Protein AF-A0A6L5HBF9-F1 (afdb_monomer)

Secondary structure (DSSP, 8-state):
----TTS-HHHHHHHHHHHHHHHHHHHHHHHT-S---HHHHHHHHHHHHHHHHHHHHHHHHHH---

Radius of gyration: 14.43 Å; Cα contacts (8 Å, |Δi|>4): 14; chains: 1; bounding box: 32×21×42 Å

Solvent-accessible surface area (backbone atoms only — not comparable to full-atom values): 3997 Å² total; per-residue (Å²): 132,8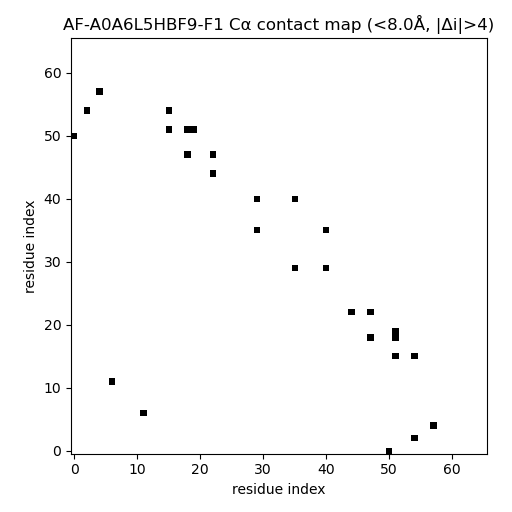8,76,63,87,83,56,56,70,67,61,51,48,52,52,48,52,52,50,53,50,52,50,51,54,51,50,53,59,48,75,73,40,97,78,66,61,62,66,61,52,52,52,52,51,51,52,52,51,49,60,48,50,54,49,52,51,53,48,50,68,70,66,54,82,130

Structure (mmCIF, N/CA/C/O backbone):
data_AF-A0A6L5HBF9-F1
#
_entry.id   AF-A0A6L5HBF9-F1
#
loop_
_atom_site.group_PDB
_atom_site.id
_atom_site.type_symbol
_atom_site.label_atom_id
_atom_site.label_alt_id
_atom_site.label_comp_id
_atom_site.label_asym_id
_atom_site.label_entity_id
_atom_site.label_seq_id
_atom_site.pdbx_PDB_ins_code
_atom_site.Cartn_x
_atom_site.Cartn_y
_atom_site.Cartn_z
_atom_site.occupancy
_atom_site.B_iso_or_equiv
_atom_site.auth_seq_id
_atom_site.auth_comp_id
_atom_site.auth_asym_id
_atom_site.auth_atom_id
_atom_site.pdbx_PDB_model_num
ATOM 1 N N . MET A 1 1 ? -7.049 5.313 -3.680 1.00 51.81 1 MET A N 1
ATOM 2 C CA . MET A 1 1 ? -8.093 4.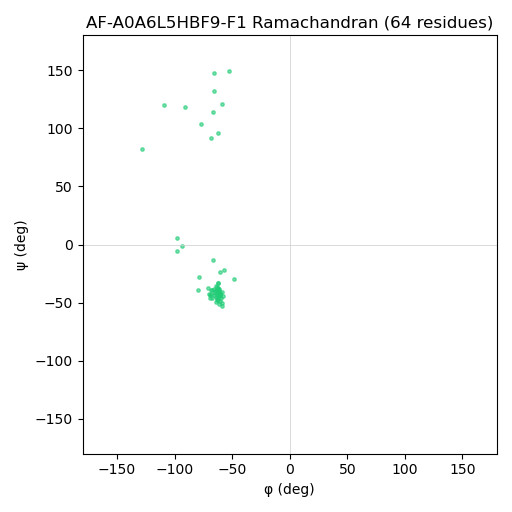377 -3.194 1.00 51.81 1 MET A CA 1
ATOM 3 C C . MET A 1 1 ? -8.756 5.008 -1.966 1.00 51.81 1 MET A C 1
ATOM 5 O O . MET A 1 1 ? -8.030 5.451 -1.090 1.00 51.81 1 MET A O 1
ATOM 9 N N . LEU A 1 2 ? -10.087 5.157 -1.898 1.00 58.75 2 LEU A N 1
ATOM 10 C CA . LEU A 1 2 ? -10.736 5.848 -0.766 1.00 58.75 2 LEU A CA 1
ATOM 11 C C . LEU A 1 2 ? -10.778 4.902 0.447 1.00 58.75 2 LEU A C 1
ATOM 13 O O . LEU A 1 2 ? -11.557 3.952 0.468 1.00 58.75 2 LEU A O 1
ATOM 17 N N . ILE A 1 3 ? -9.910 5.106 1.438 1.00 61.28 3 ILE A N 1
ATOM 18 C CA . ILE A 1 3 ? -9.967 4.333 2.684 1.00 61.28 3 ILE A CA 1
ATOM 19 C C . ILE A 1 3 ? -11.259 4.728 3.393 1.00 61.28 3 ILE A C 1
ATOM 21 O O . ILE A 1 3 ? -11.422 5.878 3.803 1.00 61.28 3 ILE A O 1
ATOM 25 N N . GLY A 1 4 ? -12.191 3.782 3.521 1.00 68.12 4 GLY A N 1
ATOM 26 C CA . GLY A 1 4 ? -13.420 3.983 4.275 1.00 68.12 4 GLY A CA 1
ATOM 27 C C . GLY A 1 4 ? -13.074 4.255 5.732 1.00 68.12 4 GLY A C 1
ATOM 28 O O . GLY A 1 4 ? -12.860 3.324 6.499 1.00 68.12 4 GLY A O 1
ATOM 29 N N . ARG A 1 5 ? -12.999 5.534 6.118 1.00 63.22 5 ARG A N 1
ATOM 30 C CA . ARG A 1 5 ? -12.560 5.966 7.456 1.00 63.22 5 ARG A CA 1
ATOM 31 C C . ARG A 1 5 ? -13.402 5.359 8.583 1.00 63.22 5 ARG A C 1
ATOM 33 O O . ARG A 1 5 ? -12.916 5.278 9.703 1.00 63.22 5 ARG A O 1
ATOM 40 N N . ASN A 1 6 ? -14.626 4.918 8.284 1.00 77.56 6 ASN A N 1
ATOM 41 C CA . ASN A 1 6 ? -15.569 4.278 9.207 1.00 77.56 6 ASN A CA 1
ATOM 42 C C . ASN A 1 6 ? -15.570 2.741 9.143 1.00 77.56 6 ASN A C 1
ATOM 44 O O . ASN A 1 6 ? -16.418 2.120 9.778 1.00 77.56 6 ASN A O 1
ATOM 48 N N . ALA A 1 7 ? -14.666 2.124 8.379 1.00 79.81 7 ALA A N 1
ATOM 49 C CA . ALA A 1 7 ? -14.551 0.673 8.346 1.00 79.81 7 ALA A CA 1
ATOM 50 C C . ALA A 1 7 ? -14.086 0.127 9.713 1.00 79.81 7 ALA A C 1
ATOM 52 O O . ALA A 1 7 ? -13.306 0.796 10.401 1.00 79.81 7 ALA A O 1
ATOM 53 N N . PRO A 1 8 ? -14.538 -1.081 10.097 1.00 84.88 8 PRO A N 1
ATOM 54 C CA . PRO A 1 8 ? -14.028 -1.796 11.264 1.00 84.88 8 PRO A CA 1
ATOM 55 C C . PRO A 1 8 ? -12.496 -1.929 11.253 1.00 84.88 8 PRO A C 1
ATOM 57 O O . PRO A 1 8 ? -11.869 -1.982 10.191 1.00 84.88 8 PRO A O 1
ATOM 60 N N . LEU A 1 9 ? -11.879 -1.964 12.437 1.00 81.50 9 LEU A N 1
ATOM 61 C CA . LEU A 1 9 ? -10.418 -1.924 12.580 1.00 81.50 9 LEU A CA 1
ATOM 62 C C . LEU A 1 9 ? -9.729 -3.153 11.964 1.00 81.50 9 LEU A C 1
ATOM 64 O O . LEU A 1 9 ? -8.664 -3.025 11.365 1.00 81.50 9 LEU A O 1
ATOM 68 N N . ASP A 1 10 ? -10.351 -4.323 12.062 1.00 80.94 10 ASP A N 1
ATOM 69 C CA . ASP A 1 10 ? -9.921 -5.573 11.429 1.00 80.94 10 ASP A CA 1
ATOM 70 C C . ASP A 1 10 ? -9.945 -5.476 9.895 1.00 80.94 10 ASP A C 1
ATOM 72 O O . ASP A 1 10 ? -8.999 -5.900 9.232 1.00 80.94 10 ASP A O 1
ATOM 76 N N . VAL A 1 11 ? -10.959 -4.815 9.327 1.00 83.88 11 VAL A N 1
ATOM 77 C CA . VAL A 1 11 ? -11.054 -4.542 7.883 1.00 83.88 11 VAL A CA 1
ATOM 78 C C . VAL A 1 11 ? -9.973 -3.556 7.435 1.00 83.88 11 VAL A C 1
ATOM 80 O O . VAL A 1 11 ? -9.376 -3.720 6.367 1.00 83.88 11 VAL A O 1
ATOM 83 N N . LEU A 1 12 ? -9.683 -2.534 8.245 1.00 81.62 12 LEU A N 1
ATOM 84 C CA . LEU A 1 12 ? -8.588 -1.598 7.979 1.00 81.62 12 LEU A CA 1
ATOM 85 C C . LEU A 1 12 ? -7.224 -2.297 8.038 1.00 81.62 12 LEU A C 1
ATOM 87 O O . LEU A 1 12 ? -6.391 -2.062 7.160 1.00 81.62 12 LEU A O 1
ATOM 91 N N . HIS A 1 13 ? -7.015 -3.182 9.015 1.00 82.81 13 HIS A N 1
ATOM 92 C CA . HIS A 1 13 ? -5.790 -3.968 9.154 1.00 82.81 13 HIS A CA 1
ATOM 93 C C . HIS A 1 13 ? -5.611 -4.925 7.971 1.00 82.81 13 HIS A C 1
ATOM 95 O O . HIS A 1 13 ? -4.555 -4.928 7.340 1.00 82.81 13 HIS A O 1
ATOM 101 N N . ALA A 1 14 ? -6.644 -5.690 7.610 1.00 83.81 14 ALA A N 1
ATOM 102 C CA . ALA A 1 14 ? -6.594 -6.603 6.471 1.00 83.81 14 ALA A CA 1
ATOM 103 C C . ALA A 1 14 ? -6.277 -5.861 5.160 1.00 83.81 14 ALA A C 1
ATOM 105 O O . ALA A 1 14 ? -5.438 -6.309 4.379 1.00 83.81 14 ALA A O 1
ATOM 106 N N . ASN A 1 15 ? -6.868 -4.679 4.953 1.00 83.69 15 ASN A N 1
ATOM 107 C CA . ASN A 1 15 ? -6.536 -3.818 3.817 1.00 83.69 15 ASN A CA 1
ATOM 108 C C . ASN A 1 15 ? -5.087 -3.313 3.853 1.00 83.69 15 ASN A C 1
ATOM 110 O O . ASN A 1 15 ? -4.451 -3.238 2.801 1.00 83.69 15 ASN A O 1
ATOM 114 N N . ALA A 1 16 ? -4.562 -2.969 5.033 1.00 82.19 16 ALA A N 1
ATOM 115 C CA . ALA A 1 16 ? -3.158 -2.596 5.200 1.00 82.19 16 ALA A CA 1
ATOM 116 C C . ALA A 1 16 ? -2.241 -3.738 4.755 1.00 82.19 16 ALA A C 1
ATOM 118 O O . ALA A 1 16 ? -1.385 -3.549 3.891 1.00 82.19 16 ALA A O 1
ATOM 119 N N . ALA A 1 17 ? -2.476 -4.931 5.304 1.00 85.31 17 ALA A N 1
ATOM 120 C CA . ALA A 1 17 ? -1.687 -6.124 5.034 1.00 85.31 17 ALA A CA 1
ATOM 121 C C . ALA A 1 17 ? -1.728 -6.505 3.548 1.00 85.31 17 ALA A C 1
ATOM 123 O O . ALA A 1 17 ? -0.684 -6.767 2.954 1.00 85.31 17 ALA A O 1
ATOM 124 N N . ALA A 1 18 ? -2.908 -6.454 2.922 1.00 85.50 18 ALA A N 1
ATOM 125 C CA . ALA A 1 18 ? -3.067 -6.739 1.500 1.00 85.50 18 ALA A CA 1
ATOM 126 C C . ALA A 1 18 ? -2.281 -5.759 0.612 1.00 85.50 18 ALA A C 1
ATOM 128 O O . ALA A 1 18 ? -1.642 -6.181 -0.351 1.00 85.50 18 ALA A O 1
ATOM 129 N N . ARG A 1 19 ? -2.284 -4.458 0.937 1.00 82.62 19 ARG A N 1
ATOM 130 C CA . ARG A 1 19 ? -1.514 -3.458 0.175 1.00 82.62 19 ARG A CA 1
ATOM 131 C C . ARG A 1 19 ? -0.015 -3.633 0.352 1.00 82.62 19 ARG A C 1
ATOM 133 O O . ARG A 1 19 ? 0.708 -3.553 -0.635 1.00 82.62 19 ARG A O 1
ATOM 140 N N . VAL A 1 20 ? 0.443 -3.892 1.577 1.00 84.69 20 VAL A N 1
ATOM 141 C CA . VAL A 1 20 ? 1.861 -4.167 1.846 1.00 84.69 20 VAL A CA 1
ATOM 142 C C . VAL A 1 20 ? 2.312 -5.400 1.066 1.00 84.69 20 VAL A C 1
ATOM 144 O O . VAL A 1 20 ? 3.315 -5.331 0.365 1.00 84.69 20 VAL A O 1
ATOM 147 N N . LEU A 1 21 ? 1.532 -6.483 1.090 1.00 87.19 21 LEU A N 1
ATOM 148 C CA . LEU A 1 21 ? 1.839 -7.695 0.332 1.00 87.19 21 LEU A CA 1
ATOM 149 C C . LEU A 1 21 ? 1.901 -7.431 -1.180 1.00 87.19 21 LEU A C 1
ATOM 151 O O . LEU A 1 21 ? 2.835 -7.878 -1.841 1.00 87.19 21 LEU A O 1
ATOM 155 N N . ALA A 1 22 ? 0.946 -6.671 -1.721 1.00 84.00 22 ALA A N 1
ATOM 156 C CA . ALA A 1 22 ? 0.929 -6.319 -3.138 1.00 84.00 22 ALA A CA 1
ATOM 157 C C . ALA A 1 22 ? 2.161 -5.492 -3.547 1.00 84.00 22 ALA A C 1
ATOM 159 O O . ALA A 1 22 ? 2.737 -5.738 -4.606 1.00 84.00 22 ALA A O 1
ATOM 160 N N . VAL A 1 23 ? 2.599 -4.549 -2.702 1.00 83.06 23 VAL A N 1
ATOM 161 C CA . VAL A 1 23 ? 3.854 -3.802 -2.903 1.00 83.06 23 VAL A CA 1
ATOM 162 C C . VAL A 1 23 ? 5.043 -4.748 -2.925 1.00 83.06 23 VAL A C 1
ATOM 164 O O . VAL A 1 23 ? 5.862 -4.662 -3.836 1.00 83.06 23 VAL A O 1
ATOM 167 N N . THR A 1 24 ? 5.140 -5.650 -1.946 1.00 82.06 24 THR A N 1
ATOM 168 C CA . THR A 1 24 ? 6.253 -6.597 -1.834 1.00 82.06 24 THR A CA 1
ATOM 169 C C . THR A 1 24 ? 6.352 -7.478 -3.075 1.00 82.06 24 THR A C 1
ATOM 171 O O . THR A 1 24 ? 7.403 -7.516 -3.706 1.00 82.06 24 THR A O 1
ATOM 174 N N . GLN A 1 25 ? 5.246 -8.096 -3.495 1.00 83.56 25 GLN A N 1
ATOM 175 C CA . GLN A 1 25 ? 5.204 -8.959 -4.683 1.00 83.56 25 GLN A CA 1
ATOM 176 C C . GLN A 1 25 ? 5.559 -8.198 -5.965 1.00 83.56 25 GLN A C 1
ATOM 178 O O . GLN A 1 25 ? 6.254 -8.709 -6.847 1.00 83.56 25 GLN A O 1
ATOM 183 N N . LEU A 1 26 ? 5.100 -6.952 -6.073 1.00 81.50 26 LEU A N 1
ATOM 184 C CA . LEU A 1 26 ? 5.432 -6.074 -7.186 1.00 81.50 26 LEU A CA 1
ATOM 185 C C . LEU A 1 26 ? 6.930 -5.730 -7.195 1.00 81.50 26 LEU A C 1
ATOM 187 O O . LEU A 1 26 ? 7.564 -5.822 -8.244 1.00 81.50 26 LEU A O 1
ATOM 191 N N . MET A 1 27 ? 7.523 -5.417 -6.040 1.00 77.31 27 MET A N 1
ATOM 192 C CA . MET A 1 27 ? 8.965 -5.173 -5.919 1.00 77.31 27 MET A CA 1
ATOM 193 C C . MET A 1 27 ? 9.803 -6.429 -6.203 1.00 77.31 27 MET A C 1
ATOM 195 O O . MET A 1 27 ? 10.823 -6.318 -6.877 1.00 77.31 27 MET A O 1
ATOM 199 N N . GLU A 1 28 ? 9.371 -7.619 -5.783 1.00 81.00 28 GLU A N 1
ATOM 200 C CA . GLU A 1 28 ? 10.027 -8.901 -6.109 1.00 81.00 28 GLU A CA 1
ATOM 201 C C . GLU A 1 28 ? 9.969 -9.212 -7.615 1.00 81.00 28 GLU A C 1
ATOM 203 O O . GLU A 1 28 ? 10.961 -9.620 -8.230 1.00 81.00 28 GLU A O 1
ATOM 208 N N . THR A 1 29 ? 8.822 -8.945 -8.246 1.00 77.62 29 THR A N 1
ATOM 209 C CA . THR A 1 29 ? 8.643 -9.083 -9.703 1.00 77.62 29 THR A CA 1
ATOM 210 C C . THR A 1 29 ? 9.561 -8.133 -10.469 1.00 77.62 29 THR A C 1
ATOM 212 O O . THR A 1 29 ? 10.030 -8.448 -11.561 1.00 77.62 29 THR A O 1
ATOM 215 N N . PHE A 1 30 ? 9.826 -6.961 -9.904 1.00 71.31 30 PHE A N 1
ATOM 216 C CA . PHE A 1 30 ? 10.723 -5.974 -10.479 1.00 71.31 30 PHE A CA 1
ATOM 217 C C . PHE A 1 30 ? 12.197 -6.302 -10.224 1.00 71.31 30 PHE A C 1
ATOM 219 O O . PHE A 1 30 ? 12.995 -6.210 -11.150 1.00 71.31 30 PHE A O 1
ATOM 226 N N . SER A 1 31 ? 12.552 -6.793 -9.037 1.00 67.56 31 SER A N 1
ATOM 227 C CA . SER A 1 31 ? 13.909 -7.259 -8.721 1.00 67.56 31 SER A CA 1
ATOM 228 C C . SER A 1 31 ? 14.374 -8.425 -9.602 1.00 67.56 31 SER A C 1
ATOM 230 O O . SER A 1 31 ? 15.575 -8.641 -9.725 1.00 67.56 31 SER A O 1
ATOM 232 N N . SER A 1 32 ? 13.446 -9.192 -10.182 1.00 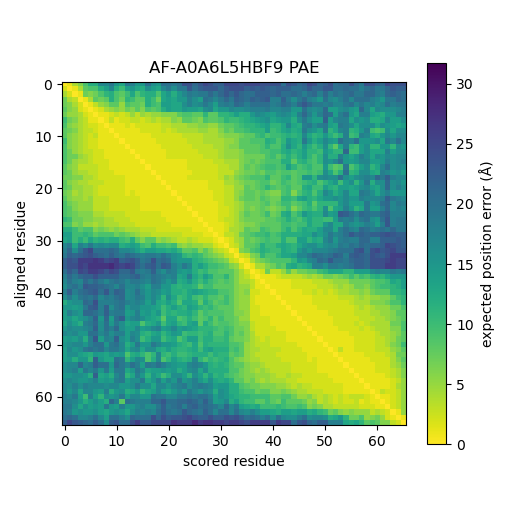67.94 32 SER A N 1
ATOM 233 C CA . SER A 1 32 ? 13.743 -10.331 -11.063 1.00 67.94 32 SER A CA 1
ATOM 234 C C . SER A 1 32 ? 13.762 -9.981 -12.558 1.00 67.94 32 SER A C 1
ATOM 236 O O . SER A 1 32 ? 14.028 -10.858 -13.380 1.00 67.94 32 SER A O 1
ATOM 238 N N . ARG A 1 33 ? 13.495 -8.722 -12.940 1.00 66.44 33 ARG A N 1
ATOM 239 C CA . ARG A 1 33 ? 13.488 -8.271 -14.342 1.00 66.44 33 ARG A CA 1
ATOM 240 C C . ARG A 1 33 ? 14.683 -7.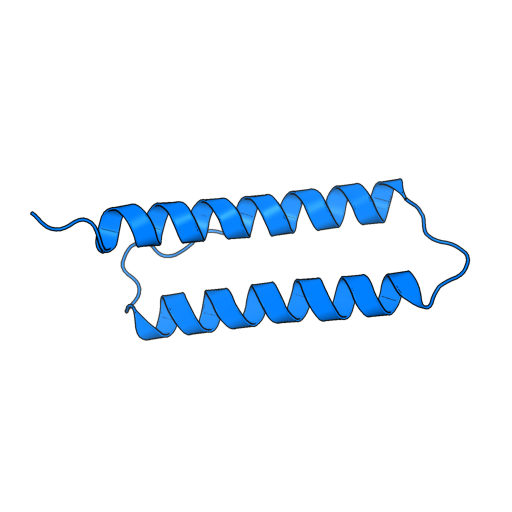358 -14.630 1.00 66.44 33 ARG A C 1
ATOM 242 O O . ARG A 1 33 ? 14.762 -6.263 -14.091 1.00 66.44 33 ARG A O 1
ATOM 249 N N . ASP A 1 34 ? 15.537 -7.767 -15.570 1.00 64.12 34 ASP A N 1
ATOM 250 C CA . ASP A 1 34 ? 16.716 -7.003 -16.031 1.00 64.12 34 ASP A CA 1
ATOM 251 C C . ASP A 1 34 ? 16.378 -5.693 -16.770 1.00 64.12 34 ASP A C 1
ATOM 253 O O . ASP A 1 34 ? 17.246 -4.850 -16.986 1.00 64.12 34 ASP A O 1
ATOM 257 N N . VAL A 1 35 ? 15.117 -5.493 -17.170 1.00 60.66 35 VAL A N 1
ATOM 258 C CA . VAL A 1 35 ? 14.680 -4.300 -17.909 1.00 60.66 35 VAL A CA 1
ATOM 259 C C . VAL A 1 35 ? 13.479 -3.689 -17.206 1.00 60.66 35 VAL A C 1
ATOM 261 O O . VAL A 1 35 ? 12.314 -3.947 -17.511 1.00 60.66 35 VAL A O 1
ATOM 264 N N . LEU A 1 36 ? 13.792 -2.907 -16.187 1.00 65.25 36 LEU A N 1
ATOM 265 C CA . LEU A 1 36 ? 12.842 -2.131 -15.418 1.00 65.25 36 LEU A CA 1
ATOM 266 C C . LEU A 1 36 ? 12.722 -0.744 -16.048 1.00 65.25 36 LEU A C 1
ATOM 268 O O . LEU A 1 36 ? 13.694 0.012 -16.060 1.00 65.25 36 LEU A O 1
ATOM 272 N N . ASP A 1 37 ? 11.528 -0.369 -16.515 1.00 74.00 37 ASP A N 1
ATOM 273 C CA . ASP A 1 37 ? 11.234 1.052 -16.684 1.00 74.00 37 ASP A CA 1
ATOM 274 C C . ASP A 1 37 ? 11.154 1.668 -15.280 1.00 74.00 37 ASP A C 1
ATOM 276 O O . ASP A 1 37 ? 10.117 1.645 -14.608 1.00 74.00 37 ASP A O 1
ATOM 280 N N . LEU A 1 38 ? 12.299 2.173 -14.815 1.00 72.31 38 LEU A N 1
ATOM 281 C CA . LEU A 1 38 ? 12.487 2.844 -13.528 1.00 72.31 38 LEU A CA 1
ATOM 282 C C . LEU A 1 38 ? 11.420 3.914 -13.281 1.00 72.31 38 LEU A C 1
ATOM 284 O O . LEU A 1 38 ? 11.036 4.142 -12.134 1.00 72.31 38 LEU A O 1
ATOM 288 N N . LYS A 1 39 ? 10.893 4.536 -14.342 1.00 75.56 39 LYS A N 1
ATOM 289 C CA . LYS A 1 39 ? 9.820 5.524 -14.243 1.00 75.56 39 LYS A CA 1
ATOM 290 C C . LYS A 1 39 ? 8.495 4.884 -13.838 1.00 75.56 39 LYS A C 1
ATOM 292 O O . LYS A 1 39 ? 7.792 5.426 -12.986 1.00 75.56 39 LYS A O 1
ATOM 297 N N . GLN A 1 40 ? 8.161 3.730 -14.409 1.00 75.06 40 GLN A N 1
ATOM 298 C CA . GLN A 1 40 ? 6.940 2.995 -14.082 1.00 75.06 40 GLN A CA 1
ATOM 299 C C . GLN A 1 40 ? 7.020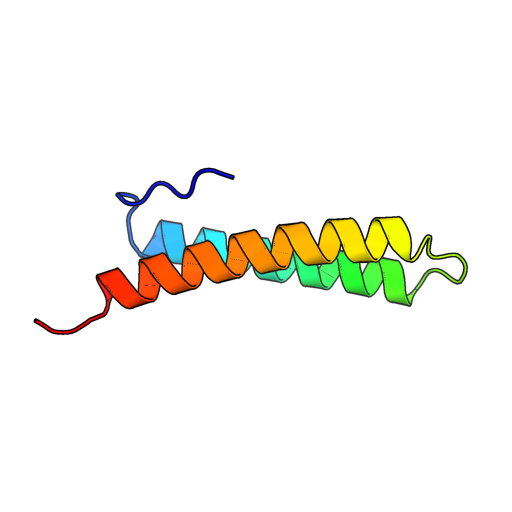 2.367 -12.682 1.00 75.06 40 GLN A C 1
ATOM 301 O O . GLN A 1 40 ? 6.038 2.406 -11.932 1.00 75.06 40 GLN A O 1
ATOM 306 N N . LEU A 1 41 ? 8.200 1.876 -12.288 1.00 77.06 41 LEU A N 1
ATOM 307 C CA . LEU A 1 41 ? 8.472 1.438 -10.916 1.00 77.06 41 LEU A CA 1
ATOM 308 C C . LEU A 1 41 ? 8.314 2.593 -9.921 1.00 77.06 41 LEU A C 1
ATOM 310 O O . LEU A 1 41 ? 7.569 2.460 -8.953 1.00 77.06 41 LEU A O 1
ATOM 314 N N . ALA A 1 42 ? 8.961 3.733 -10.175 1.00 78.94 42 ALA A N 1
ATOM 315 C CA . ALA A 1 42 ? 8.888 4.900 -9.301 1.00 78.94 42 ALA A CA 1
ATOM 316 C C . ALA A 1 42 ? 7.453 5.431 -9.173 1.00 78.94 42 ALA A C 1
ATOM 318 O O . ALA A 1 42 ? 7.011 5.739 -8.068 1.00 78.94 42 ALA A O 1
ATOM 319 N N . ALA A 1 43 ? 6.697 5.481 -10.275 1.00 81.81 43 ALA A N 1
ATOM 320 C CA . ALA A 1 43 ? 5.294 5.888 -10.255 1.00 81.81 43 ALA A CA 1
ATOM 321 C C . ALA A 1 43 ? 4.432 4.935 -9.409 1.00 81.81 43 ALA A C 1
ATOM 323 O O . ALA A 1 43 ? 3.637 5.384 -8.583 1.00 81.81 43 ALA A O 1
ATOM 324 N N . THR A 1 44 ? 4.622 3.624 -9.571 1.00 80.56 44 THR A N 1
ATOM 325 C CA . THR A 1 44 ? 3.845 2.614 -8.837 1.00 80.56 44 THR A CA 1
ATOM 326 C C . THR A 1 44 ? 4.202 2.598 -7.350 1.00 80.56 44 THR A C 1
ATOM 328 O O . THR A 1 44 ? 3.311 2.596 -6.500 1.00 80.56 44 THR A O 1
ATOM 331 N N . ALA A 1 45 ? 5.494 2.672 -7.023 1.00 80.88 45 ALA A N 1
ATOM 332 C CA . ALA A 1 45 ? 5.975 2.779 -5.649 1.00 80.88 45 ALA A CA 1
ATOM 333 C C . ALA A 1 45 ? 5.445 4.048 -4.962 1.00 80.88 45 ALA A C 1
ATOM 335 O O . ALA A 1 45 ? 4.992 3.981 -3.822 1.00 80.88 45 ALA A O 1
ATOM 336 N N . MET A 1 46 ? 5.430 5.189 -5.661 1.00 85.56 46 MET A N 1
ATOM 337 C CA . MET A 1 46 ? 4.921 6.454 -5.122 1.00 85.56 46 MET A CA 1
ATOM 338 C C . MET A 1 46 ? 3.426 6.374 -4.775 1.00 85.56 46 MET A C 1
ATOM 340 O O . MET A 1 46 ? 3.021 6.850 -3.715 1.00 85.56 46 MET A O 1
ATOM 344 N N . ILE A 1 47 ? 2.610 5.749 -5.632 1.00 84.31 47 ILE A N 1
ATOM 345 C CA . ILE A 1 47 ? 1.172 5.558 -5.376 1.00 84.31 47 ILE A CA 1
ATOM 346 C C . ILE A 1 47 ? 0.959 4.678 -4.143 1.00 84.31 47 ILE A C 1
ATOM 348 O O . ILE A 1 47 ? 0.193 5.040 -3.251 1.00 84.31 47 ILE A O 1
ATOM 352 N N . LEU A 1 48 ? 1.661 3.547 -4.069 1.00 80.94 48 LEU A N 1
ATOM 353 C CA . LEU A 1 48 ? 1.479 2.598 -2.976 1.00 80.94 48 LEU A CA 1
ATOM 354 C C . LEU A 1 48 ? 1.981 3.145 -1.634 1.00 80.94 48 LEU A C 1
ATOM 356 O O . LEU A 1 48 ? 1.320 2.958 -0.613 1.00 80.94 48 LEU A O 1
ATOM 360 N N . LEU A 1 49 ? 3.107 3.867 -1.633 1.00 84.25 49 LEU A N 1
ATOM 361 C CA . LEU A 1 49 ? 3.612 4.556 -0.445 1.00 84.25 49 LEU A CA 1
ATOM 362 C C . LEU A 1 49 ? 2.626 5.616 0.043 1.00 84.25 49 LEU A C 1
ATOM 364 O O . LEU A 1 49 ? 2.358 5.685 1.240 1.00 84.25 49 LEU A O 1
ATOM 368 N N . ARG A 1 50 ? 2.042 6.401 -0.869 1.00 85.44 50 ARG A N 1
ATOM 369 C CA . ARG A 1 50 ? 1.038 7.409 -0.513 1.00 85.44 50 ARG A CA 1
ATOM 370 C C . ARG A 1 50 ? -0.202 6.773 0.114 1.00 85.44 50 ARG A C 1
ATOM 372 O O . ARG A 1 50 ? -0.614 7.195 1.191 1.00 85.44 50 ARG A O 1
ATOM 379 N N . ASP A 1 51 ? -0.738 5.723 -0.506 1.00 83.00 51 ASP A N 1
ATOM 380 C CA . ASP A 1 51 ? -1.896 4.990 0.020 1.00 83.00 51 ASP A CA 1
ATOM 381 C C . ASP A 1 51 ? -1.592 4.331 1.386 1.00 83.00 51 ASP A C 1
ATOM 383 O O . ASP A 1 51 ? -2.479 4.220 2.240 1.00 83.00 51 ASP A O 1
ATOM 387 N N . GLY A 1 52 ? -0.346 3.896 1.613 1.00 81.12 52 GLY A N 1
ATOM 388 C CA . GLY A 1 52 ? 0.134 3.390 2.902 1.00 81.12 52 GLY A CA 1
ATOM 389 C C . GLY A 1 52 ? 0.238 4.482 3.973 1.00 81.12 52 GLY A C 1
ATOM 390 O O . GLY A 1 52 ? -0.252 4.295 5.088 1.00 81.12 52 GLY A O 1
ATOM 391 N N . CYS A 1 53 ? 0.806 5.642 3.637 1.00 85.19 53 CYS A N 1
ATOM 392 C CA . CYS A 1 53 ? 0.881 6.803 4.528 1.00 85.19 53 CYS A CA 1
ATOM 393 C C . CYS A 1 53 ? -0.509 7.312 4.931 1.00 85.19 53 CYS A C 1
ATOM 395 O O . CYS A 1 53 ? -0.737 7.585 6.111 1.00 85.19 53 CYS A O 1
ATOM 397 N N . ASP A 1 54 ? -1.454 7.378 3.990 1.00 85.56 54 ASP A N 1
ATOM 398 C CA . ASP A 1 54 ? -2.835 7.786 4.271 1.00 85.56 54 ASP A CA 1
ATOM 399 C C . ASP A 1 54 ? -3.509 6.827 5.266 1.00 85.56 54 ASP A C 1
ATOM 401 O O . AS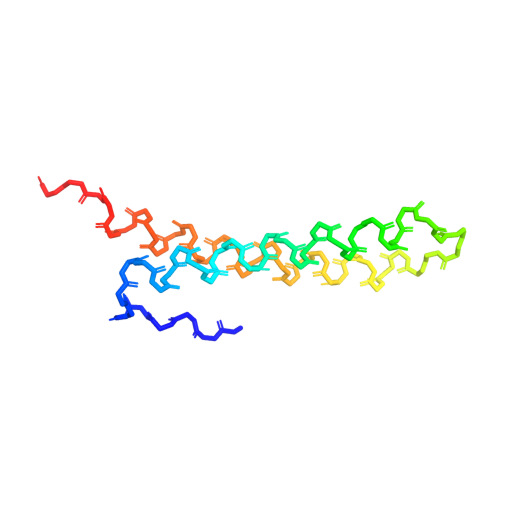P A 1 54 ? -4.213 7.258 6.185 1.00 85.56 54 ASP A O 1
ATOM 405 N N . LEU A 1 55 ? -3.251 5.522 5.135 1.00 80.56 55 LEU A N 1
ATOM 406 C CA . LEU A 1 55 ? -3.766 4.511 6.055 1.00 80.56 55 LEU A CA 1
ATOM 407 C C . LEU A 1 55 ? -3.150 4.623 7.453 1.00 80.56 55 LEU A C 1
ATOM 409 O O . LEU A 1 55 ? -3.881 4.595 8.444 1.00 80.56 55 LEU A O 1
ATOM 413 N N . LEU A 1 56 ? -1.827 4.783 7.536 1.00 84.75 56 LEU A N 1
ATOM 414 C CA . LEU A 1 56 ? -1.116 4.973 8.802 1.00 84.75 56 LEU A CA 1
ATOM 415 C C . LEU A 1 56 ? -1.565 6.250 9.517 1.00 84.75 56 LEU A C 1
ATOM 417 O O . LEU A 1 56 ? -1.731 6.235 10.734 1.00 84.75 56 LEU A O 1
ATOM 421 N N . ASN A 1 57 ? -1.839 7.325 8.777 1.00 83.50 57 ASN A N 1
ATOM 422 C CA . ASN A 1 57 ? -2.389 8.552 9.340 1.00 83.50 57 ASN A CA 1
ATOM 423 C C . ASN A 1 57 ? -3.783 8.315 9.944 1.00 83.50 57 ASN A C 1
ATOM 425 O O . ASN A 1 57 ? -4.043 8.708 11.080 1.00 83.50 57 ASN A O 1
ATOM 429 N N . VAL A 1 58 ? -4.675 7.615 9.233 1.00 82.25 58 V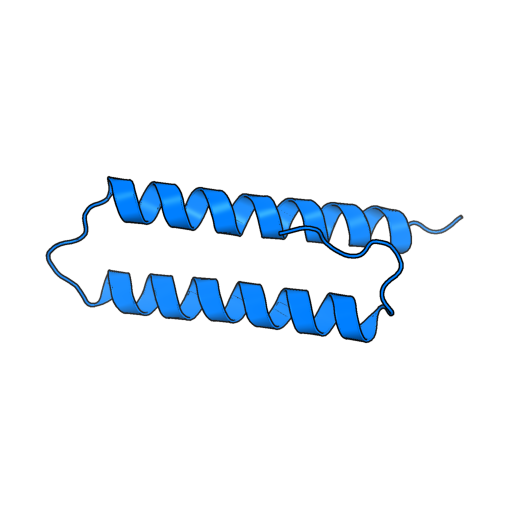AL A N 1
ATOM 430 C CA . VAL A 1 58 ? -6.003 7.259 9.765 1.00 82.25 58 VAL A CA 1
ATOM 431 C C . VAL A 1 58 ? -5.893 6.392 11.021 1.00 82.25 58 VAL A C 1
ATOM 433 O O . VAL A 1 58 ? -6.623 6.635 11.983 1.00 82.25 58 VAL A O 1
ATOM 436 N N . LEU A 1 59 ? -4.985 5.413 11.034 1.00 82.56 59 LEU A N 1
ATOM 437 C CA . LEU A 1 59 ? -4.730 4.578 12.209 1.00 82.56 59 LEU A CA 1
ATOM 438 C C . LEU A 1 59 ? -4.186 5.404 13.379 1.00 82.56 59 LEU A C 1
ATOM 440 O O . LEU A 1 59 ? -4.701 5.275 14.484 1.00 82.56 59 LEU A O 1
ATOM 444 N N . GLY A 1 60 ? -3.225 6.300 13.143 1.00 83.88 60 GLY A N 1
ATOM 445 C CA . GLY A 1 60 ? -2.680 7.194 14.170 1.00 83.88 60 GLY A CA 1
ATOM 446 C C . GLY A 1 60 ? -3.753 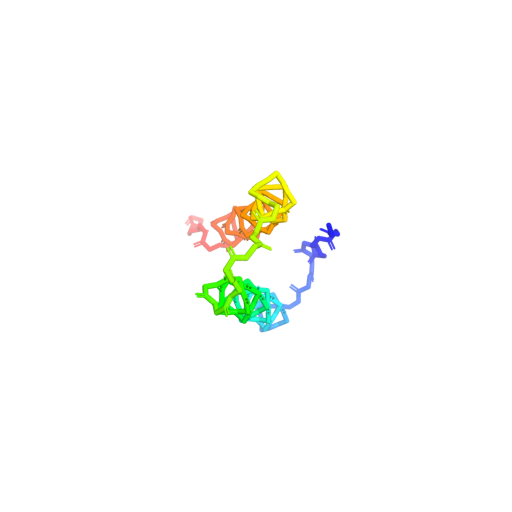8.070 14.818 1.00 83.88 60 GLY A C 1
ATOM 447 O O . GLY A 1 60 ? -3.834 8.137 16.040 1.00 83.88 60 GLY A O 1
ATOM 448 N N . TRP A 1 61 ? -4.650 8.648 14.015 1.00 80.31 61 TRP A N 1
ATOM 449 C CA . TRP A 1 61 ? -5.802 9.411 14.514 1.00 80.31 61 TRP A CA 1
ATOM 450 C C . TRP A 1 61 ? -6.786 8.567 15.334 1.00 80.31 61 TRP A C 1
ATOM 452 O O . TRP A 1 61 ? -7.398 9.066 16.272 1.00 80.31 61 TRP A O 1
ATOM 462 N N . ARG A 1 62 ? -6.997 7.303 14.955 1.00 79.06 62 ARG A N 1
ATOM 463 C CA . ARG A 1 62 ? -7.942 6.394 15.629 1.00 79.06 62 ARG A CA 1
ATOM 464 C C . ARG A 1 62 ? -7.379 5.802 16.920 1.00 79.06 62 ARG A C 1
ATOM 466 O O . ARG A 1 62 ? -8.159 5.433 17.789 1.00 79.06 62 ARG A O 1
ATOM 473 N N . LEU A 1 63 ? -6.058 5.666 17.002 1.00 83.50 63 LEU A N 1
ATOM 474 C CA . LEU A 1 63 ? -5.347 5.050 18.121 1.00 83.50 63 LEU A CA 1
ATOM 475 C C . LEU A 1 63 ? -4.800 6.078 19.118 1.00 83.50 63 LEU A C 1
ATOM 477 O O . LEU A 1 63 ? -4.274 5.677 20.153 1.00 83.50 63 LEU A O 1
ATOM 481 N N . GLN A 1 64 ? -4.908 7.381 18.828 1.00 79.88 64 GLN A N 1
ATOM 482 C CA . GLN A 1 64 ? -4.577 8.427 19.791 1.00 79.88 64 GLN A CA 1
ATOM 483 C C . GLN A 1 64 ? -5.448 8.263 21.050 1.00 79.88 64 GLN A C 1
ATOM 485 O O . GLN A 1 64 ? -6.677 8.292 20.938 1.00 79.88 64 GLN A O 1
ATOM 490 N N . PRO A 1 65 ? -4.838 8.079 22.236 1.00 61.09 65 PRO A N 1
ATOM 491 C CA . PRO A 1 65 ? -5.584 8.084 23.482 1.00 61.09 65 PRO A CA 1
ATOM 492 C C . PRO A 1 65 ? -6.1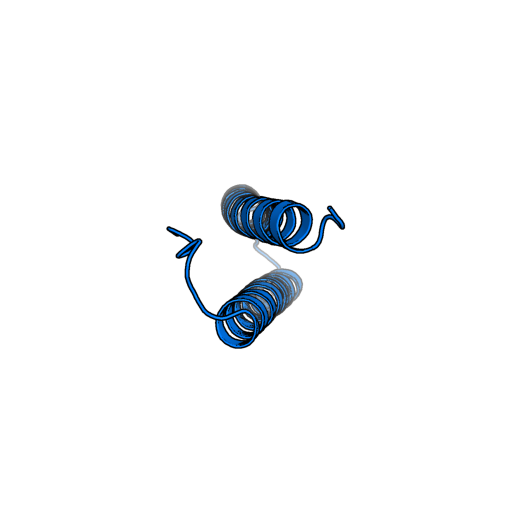60 9.486 23.706 1.00 61.09 65 PRO A C 1
ATOM 494 O O . PRO A 1 65 ? -5.444 10.474 23.541 1.00 61.09 65 PRO A O 1
ATOM 497 N N . THR A 1 66 ? -7.451 9.554 24.039 1.00 63.31 66 THR A N 1
ATOM 498 C CA . THR A 1 66 ? -8.103 10.760 24.585 1.00 63.31 66 THR A CA 1
ATOM 499 C C . THR A 1 66 ? -7.448 11.214 25.873 1.00 63.31 66 THR A C 1
ATOM 501 O O . THR A 1 66 ? -7.146 10.321 26.699 1.00 63.31 66 THR A O 1
#

Mean predicted aligned error: 10.39 Å

Nearest PDB structures (foldseek):
  8brm-assembly1_Li  TM=8.303E-01  e=3.588E+00  Giardia lamblia ATCC 50803
  3jbn-assembly1_A3  TM=8.084E-01  e=5.436E+00  Plasmodium falciparum 3D7
  7xnj-assembly1_C  TM=7.628E-01  e=8.829E+00  Pseudomonas aeruginosa PAO1
  8uu8-assembly1_1  TM=6.011E-01  e=6.244E+00  Listeria innocua
  3stq-assembly2_F  TM=6.978E-01  e=9.462E+00  Pseudomonas aeruginosa

Sequence (66 aa):
MLIGRNAPLDVLHANAAARVLAVTQLMETFSSRDVLDLKQLAATAMILLRDGCDLLNVLGWRLQPT

Foldseek 3Di:
DDDPLPDDPVVLVVVLVVLVVVLVVVVVVQVPDPDDPVVVNVVVVVVSVVVNVVSVVSVCVVPDDD

pLDDT: mean 77.89, std 8.21, range [51.81, 87.19]